Protein AF-A0A6N9EJR5-F1 (afdb_monomer)

Radius of gyration: 18.11 Å; Cα contacts (8 Å, |Δi|>4): 120; chains: 1; bounding box: 40×30×52 Å

Sequence (153 aa):
MELKEYQIRALDAFVRWRHELAAAQERSATAVAALEQAGVPVPADIRNHPKAAWQTLAEAGQVAKPFLPYVERTAAAGFPIPHLCFKVPTGGGKTLLGAAALERLNRSSGLTLWMVPSNAIYQQTREKLWDRQHPYRQMLERGSGGRVKMLEK

Structure (mmCIF, N/CA/C/O backbone):
data_AF-A0A6N9EJR5-F1
#
_entry.id   AF-A0A6N9EJR5-F1
#
loop_
_atom_site.group_PDB
_atom_site.id
_atom_site.type_symbol
_atom_site.label_atom_id
_atom_site.label_alt_id
_atom_site.label_comp_id
_atom_site.label_asym_id
_atom_site.label_entity_id
_atom_site.label_seq_id
_atom_site.pdbx_PDB_ins_code
_atom_site.Cartn_x
_atom_site.Cartn_y
_atom_site.Cartn_z
_atom_site.occupancy
_atom_site.B_iso_or_equiv
_atom_site.auth_seq_id
_atom_site.auth_comp_id
_atom_site.auth_asym_id
_atom_site.auth_atom_id
_atom_site.pdbx_PDB_model_num
ATOM 1 N N . MET A 1 1 ? 6.142 -9.907 -19.805 1.00 76.88 1 MET A N 1
ATOM 2 C CA . MET A 1 1 ? 7.099 -9.237 -18.895 1.00 76.88 1 MET A CA 1
ATOM 3 C C . MET A 1 1 ? 6.963 -9.877 -17.530 1.00 76.88 1 MET A C 1
ATOM 5 O O . MET A 1 1 ? 5.845 -9.961 -17.038 1.00 76.88 1 MET A O 1
ATOM 9 N N . GLU A 1 2 ? 8.068 -10.340 -16.960 1.00 85.38 2 GLU A N 1
ATOM 10 C CA . GLU A 1 2 ? 8.100 -11.055 -15.683 1.00 85.38 2 GLU A CA 1
ATOM 11 C C . GLU A 1 2 ? 8.607 -10.140 -14.558 1.00 85.38 2 GLU A C 1
ATOM 13 O O . GLU A 1 2 ? 9.434 -9.254 -14.792 1.00 85.38 2 GLU A O 1
ATOM 18 N N . LEU A 1 3 ? 8.073 -10.315 -13.346 1.00 92.12 3 LEU A N 1
ATOM 19 C CA . LEU A 1 3 ? 8.512 -9.570 -12.167 1.00 92.12 3 LEU A CA 1
ATOM 20 C C . LEU A 1 3 ? 9.799 -10.180 -11.616 1.00 92.12 3 LEU A C 1
ATOM 22 O O . LEU A 1 3 ? 9.922 -11.393 -11.495 1.00 92.12 3 LEU A O 1
ATOM 26 N N . LYS A 1 4 ? 10.742 -9.329 -11.213 1.00 94.38 4 LYS A N 1
ATOM 27 C CA . LYS A 1 4 ? 11.961 -9.782 -10.534 1.00 94.38 4 LYS A CA 1
ATOM 28 C C . LYS A 1 4 ? 11.631 -10.275 -9.126 1.00 94.38 4 LYS A C 1
ATOM 30 O O . LYS A 1 4 ? 10.717 -9.758 -8.487 1.00 94.38 4 LYS A O 1
ATOM 35 N N . GLU A 1 5 ? 12.447 -11.177 -8.590 1.00 94.25 5 GLU A N 1
ATOM 36 C CA . GLU A 1 5 ? 12.228 -11.782 -7.268 1.00 94.25 5 GLU A CA 1
ATOM 37 C C . GLU A 1 5 ? 12.023 -10.741 -6.149 1.00 94.25 5 GLU A C 1
ATOM 39 O O . GLU A 1 5 ? 11.085 -10.837 -5.361 1.00 94.25 5 GLU A O 1
ATOM 44 N N . TYR A 1 6 ? 12.827 -9.671 -6.107 1.00 92.62 6 TYR A N 1
ATOM 45 C CA . TYR A 1 6 ? 12.644 -8.619 -5.097 1.00 92.62 6 TYR A CA 1
ATOM 46 C C . TYR A 1 6 ? 11.330 -7.836 -5.268 1.00 92.62 6 TYR A C 1
ATOM 48 O O . TYR A 1 6 ? 10.799 -7.327 -4.283 1.00 92.62 6 TYR A O 1
ATOM 56 N N . GLN A 1 7 ? 10.810 -7.720 -6.497 1.00 94.69 7 GLN A N 1
ATOM 57 C CA . GLN A 1 7 ? 9.521 -7.078 -6.768 1.00 94.69 7 GLN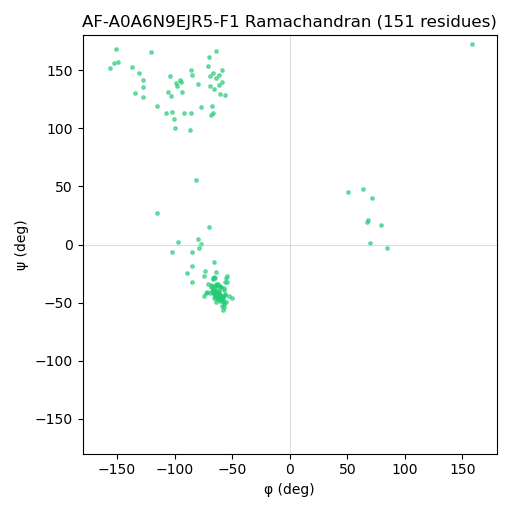 A CA 1
ATOM 58 C C . GLN A 1 7 ? 8.387 -7.974 -6.280 1.00 94.69 7 GLN A C 1
ATOM 60 O O . GLN A 1 7 ? 7.460 -7.474 -5.653 1.00 94.69 7 GLN A O 1
ATOM 65 N N . ILE A 1 8 ? 8.499 -9.289 -6.496 1.00 95.38 8 ILE A N 1
ATOM 66 C CA . ILE A 1 8 ? 7.565 -10.284 -5.956 1.00 95.38 8 ILE A CA 1
ATOM 67 C C . ILE A 1 8 ? 7.547 -10.194 -4.427 1.00 95.38 8 ILE A C 1
ATOM 69 O O . ILE A 1 8 ? 6.498 -9.915 -3.859 1.00 95.38 8 ILE A O 1
ATOM 73 N N . ARG A 1 9 ? 8.711 -10.254 -3.763 1.00 94.19 9 ARG A N 1
ATOM 74 C CA . ARG A 1 9 ? 8.794 -10.128 -2.294 1.00 94.19 9 ARG A CA 1
ATOM 75 C C . ARG A 1 9 ? 8.182 -8.827 -1.762 1.00 94.19 9 ARG A C 1
ATOM 77 O O . ARG A 1 9 ? 7.532 -8.839 -0.716 1.00 94.19 9 ARG A O 1
ATOM 84 N N . ALA A 1 10 ? 8.377 -7.705 -2.463 1.00 94.69 10 ALA A N 1
ATOM 85 C CA . ALA A 1 10 ? 7.772 -6.423 -2.095 1.00 94.69 10 ALA A CA 1
ATOM 86 C C . ALA A 1 10 ? 6.240 -6.439 -2.242 1.00 94.69 10 ALA A C 1
ATOM 88 O O . ALA A 1 10 ? 5.531 -5.921 -1.380 1.00 94.69 10 ALA A O 1
ATOM 89 N N . LEU A 1 11 ? 5.723 -7.059 -3.304 1.00 96.25 11 LEU A N 1
ATOM 90 C CA . LEU A 1 11 ? 4.286 -7.208 -3.532 1.00 96.25 11 LEU A CA 1
ATOM 91 C C . LEU A 1 11 ? 3.646 -8.206 -2.560 1.00 96.25 11 LEU A C 1
ATOM 93 O O . LEU A 1 11 ? 2.522 -7.978 -2.123 1.00 96.25 11 LEU A O 1
ATOM 97 N N . ASP A 1 12 ? 4.357 -9.253 -2.155 1.00 96.12 12 ASP A N 1
ATOM 98 C CA . ASP A 1 12 ? 3.883 -10.182 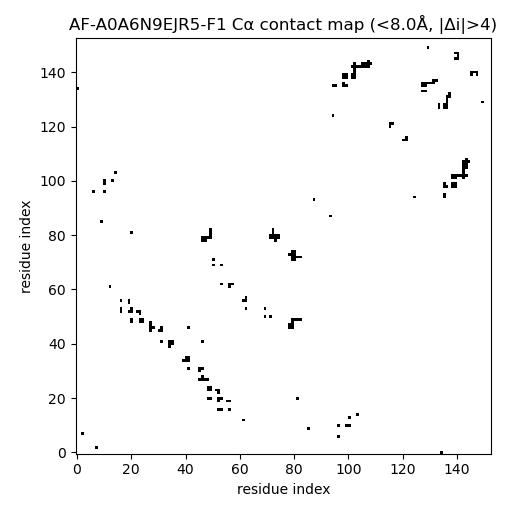-1.129 1.00 96.12 12 ASP A CA 1
ATOM 99 C C . ASP A 1 12 ? 3.802 -9.492 0.234 1.00 96.12 12 ASP A C 1
ATOM 101 O O . ASP A 1 12 ? 2.832 -9.673 0.968 1.00 96.12 12 ASP A O 1
ATOM 105 N N . ALA A 1 13 ? 4.782 -8.641 0.565 1.00 95.25 13 ALA A N 1
ATOM 106 C CA . ALA A 1 13 ? 4.720 -7.798 1.758 1.00 95.25 13 ALA A CA 1
ATOM 107 C C . ALA A 1 13 ? 3.525 -6.835 1.714 1.00 95.25 13 ALA A C 1
ATOM 109 O O . ALA A 1 13 ? 2.850 -6.652 2.723 1.00 95.25 13 ALA A O 1
ATOM 110 N N . PHE A 1 14 ? 3.220 -6.272 0.544 1.00 96.62 14 PHE A N 1
ATOM 111 C CA . PHE A 1 14 ? 2.030 -5.449 0.341 1.00 96.62 14 PHE A CA 1
ATOM 112 C C . PHE A 1 14 ? 0.722 -6.220 0.548 1.00 96.62 14 PHE A C 1
ATOM 114 O O . PHE A 1 14 ? -0.181 -5.722 1.220 1.00 96.62 14 PHE A O 1
ATOM 121 N N . VAL A 1 15 ? 0.617 -7.437 0.009 1.00 97.12 15 VAL A N 1
ATOM 122 C CA . VAL A 1 15 ? -0.569 -8.286 0.193 1.00 97.12 15 VAL A CA 1
ATOM 123 C C . VAL A 1 15 ? -0.739 -8.660 1.664 1.00 97.12 15 VAL A C 1
ATOM 125 O O . VAL A 1 15 ? -1.839 -8.499 2.190 1.00 97.12 15 VAL A O 1
ATOM 128 N N . ARG A 1 16 ? 0.341 -9.063 2.351 1.00 96.75 16 ARG A N 1
ATOM 129 C CA . ARG A 1 16 ? 0.324 -9.317 3.803 1.00 96.75 16 ARG A CA 1
ATOM 130 C C . ARG A 1 16 ? -0.140 -8.092 4.584 1.00 96.75 16 ARG A C 1
ATOM 132 O O . ARG A 1 16 ? -1.062 -8.200 5.383 1.00 96.75 16 ARG A O 1
ATOM 139 N N . TRP A 1 17 ? 0.436 -6.923 4.294 1.00 96.88 17 TRP A N 1
ATOM 140 C CA . TRP A 1 17 ? 0.034 -5.666 4.924 1.00 96.88 17 TRP A CA 1
ATOM 141 C C . TRP A 1 17 ? -1.453 -5.370 4.738 1.00 96.88 17 TRP A C 1
ATOM 143 O O . TRP A 1 17 ? -2.125 -4.999 5.691 1.00 96.88 17 TRP A O 1
ATOM 153 N N . ARG A 1 18 ? -1.992 -5.574 3.533 1.00 96.81 18 ARG A N 1
ATOM 154 C CA . ARG A 1 18 ? -3.413 -5.339 3.261 1.00 96.81 18 ARG A CA 1
ATOM 155 C C . ARG A 1 18 ? -4.318 -6.304 4.028 1.00 96.81 18 ARG A C 1
ATOM 157 O O . ARG A 1 18 ? -5.375 -5.888 4.490 1.00 96.81 18 ARG A O 1
ATOM 164 N N . HIS A 1 19 ? -3.935 -7.576 4.123 1.00 97.19 19 HIS A N 1
ATOM 165 C CA . HIS A 1 19 ? -4.712 -8.572 4.865 1.00 97.19 19 HIS A CA 1
ATOM 166 C C . HIS A 1 19 ? -4.766 -8.201 6.347 1.00 97.19 19 HIS A C 1
ATOM 168 O O . HIS A 1 19 ? -5.847 -8.161 6.928 1.00 97.19 19 HIS A O 1
ATOM 174 N N . GLU A 1 20 ? -3.621 -7.832 6.919 1.00 98.00 20 GLU A N 1
ATOM 175 C CA . GLU A 1 20 ? -3.557 -7.393 8.310 1.00 98.00 20 GLU A CA 1
ATOM 176 C C . GLU A 1 20 ? -4.303 -6.071 8.534 1.00 98.00 20 GLU A C 1
ATOM 178 O O . GLU A 1 20 ? -5.022 -5.925 9.517 1.00 98.00 20 GLU A O 1
ATOM 183 N N . LEU A 1 21 ? -4.220 -5.126 7.592 1.00 97.62 21 LEU A N 1
ATOM 184 C CA . LEU A 1 21 ? -4.973 -3.873 7.649 1.00 97.62 21 LEU A CA 1
ATOM 185 C C . LEU A 1 21 ? -6.487 -4.117 7.683 1.00 97.62 21 LEU A C 1
ATOM 187 O O . LEU A 1 21 ? -7.180 -3.489 8.480 1.00 97.62 21 LEU A O 1
ATOM 191 N N . ALA A 1 22 ? -6.994 -5.021 6.840 1.00 97.31 22 ALA A N 1
ATOM 192 C CA . ALA A 1 22 ? -8.412 -5.372 6.814 1.00 97.31 22 ALA A CA 1
ATOM 193 C C . ALA A 1 22 ? -8.851 -6.032 8.132 1.00 97.31 22 ALA A C 1
ATOM 195 O O . ALA A 1 22 ? -9.863 -5.637 8.707 1.00 97.31 22 ALA A O 1
ATOM 196 N N . ALA A 1 23 ? -8.051 -6.965 8.654 1.00 98.19 23 ALA A N 1
ATOM 197 C CA . ALA A 1 23 ? -8.330 -7.620 9.929 1.00 98.19 23 ALA A CA 1
ATOM 198 C C . ALA A 1 23 ? -8.298 -6.626 11.108 1.00 98.19 23 ALA A C 1
ATOM 200 O O . ALA A 1 23 ? -9.168 -6.651 11.977 1.00 98.19 23 ALA A O 1
ATOM 201 N N . ALA A 1 24 ? -7.335 -5.700 11.130 1.00 97.88 24 ALA A N 1
ATOM 202 C CA . ALA A 1 24 ? -7.269 -4.643 12.135 1.00 97.88 24 ALA A CA 1
ATOM 203 C C . ALA A 1 24 ? -8.456 -3.677 12.039 1.00 97.88 24 ALA A C 1
ATOM 205 O O . ALA A 1 24 ? -8.970 -3.236 13.067 1.00 97.88 24 ALA A O 1
ATOM 206 N N . GLN A 1 25 ? -8.909 -3.361 10.822 1.00 97.31 25 GLN A N 1
ATOM 207 C CA . GLN A 1 25 ? -10.091 -2.532 10.599 1.00 97.31 25 GLN A CA 1
ATOM 208 C C . GLN A 1 25 ? -11.357 -3.204 11.147 1.00 97.31 25 GLN A C 1
ATOM 210 O O . GLN A 1 25 ? -12.153 -2.541 11.806 1.00 97.31 25 GLN A O 1
ATOM 215 N N . GLU A 1 26 ? -11.527 -4.509 10.933 1.00 97.94 26 GLU A N 1
ATOM 216 C CA . GLU A 1 26 ? -12.663 -5.278 11.456 1.00 97.94 26 GLU A CA 1
ATOM 217 C C . GLU A 1 26 ? -12.656 -5.356 12.991 1.00 97.94 26 GLU A C 1
ATOM 219 O O . GLU A 1 26 ? -13.679 -5.098 13.635 1.00 97.94 26 GLU A O 1
ATOM 224 N N . ARG A 1 27 ? -11.488 -5.618 13.595 1.00 97.44 27 ARG A N 1
ATOM 225 C CA . ARG A 1 27 ? -11.318 -5.599 15.058 1.00 97.44 27 ARG A CA 1
ATOM 226 C C . ARG A 1 27 ? -11.628 -4.223 15.644 1.00 97.44 27 ARG A C 1
ATOM 228 O O . ARG A 1 27 ? -12.340 -4.129 16.641 1.00 97.44 27 ARG A O 1
ATOM 235 N N . SER A 1 28 ? -11.135 -3.160 15.006 1.00 97.06 28 SER A N 1
ATOM 236 C CA . SER A 1 28 ? -11.422 -1.773 15.384 1.00 97.06 28 SER A CA 1
ATOM 237 C C . SER A 1 28 ? -12.918 -1.470 15.302 1.00 97.06 28 SER A C 1
ATOM 239 O O . SER A 1 28 ? -13.486 -0.989 16.277 1.00 97.06 28 SER A O 1
ATOM 241 N N . ALA A 1 29 ? -13.582 -1.816 14.195 1.00 96.62 29 ALA A N 1
ATOM 242 C CA . ALA A 1 29 ? -15.015 -1.589 14.014 1.00 96.62 29 ALA A CA 1
ATOM 243 C C . ALA A 1 29 ? -15.858 -2.325 15.066 1.00 96.62 29 ALA A C 1
ATOM 245 O O . ALA A 1 29 ? -16.762 -1.732 15.653 1.00 96.62 29 ALA A O 1
ATOM 246 N N . THR A 1 30 ? -15.520 -3.584 15.353 1.00 97.75 30 THR A N 1
ATOM 247 C CA . THR A 1 30 ? -16.186 -4.382 16.392 1.00 97.75 30 THR A CA 1
ATOM 248 C C . THR A 1 30 ? -16.026 -3.747 17.775 1.00 97.75 30 THR A C 1
ATOM 250 O O . TH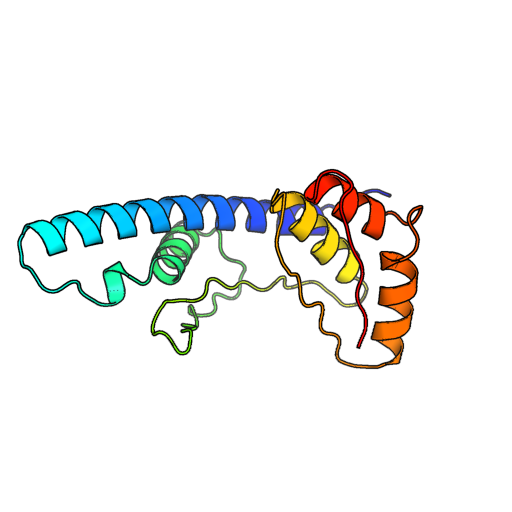R A 1 30 ? -17.004 -3.593 18.505 1.00 97.75 30 THR A O 1
ATOM 253 N N . ALA A 1 31 ? -14.807 -3.327 18.129 1.00 96.81 31 ALA A N 1
ATOM 254 C CA . ALA A 1 31 ? -14.528 -2.696 19.416 1.00 96.81 31 ALA A CA 1
ATOM 255 C C . ALA A 1 31 ? -15.212 -1.327 19.562 1.00 96.81 31 ALA A C 1
ATOM 257 O O . ALA A 1 31 ? -15.775 -1.030 20.613 1.00 96.81 31 ALA A O 1
ATOM 258 N N . VAL A 1 32 ? -15.200 -0.510 18.503 1.00 95.81 32 VAL A N 1
ATOM 259 C CA . VAL A 1 32 ? -15.909 0.778 18.445 1.00 95.81 32 VAL A CA 1
ATOM 260 C C . VAL A 1 32 ? -17.400 0.565 18.702 1.00 95.81 32 VAL A C 1
ATOM 262 O O . VAL A 1 32 ? -17.950 1.204 19.593 1.00 95.81 32 VAL A O 1
ATOM 265 N N . ALA A 1 33 ? -18.030 -0.373 17.987 1.00 97.06 33 ALA A N 1
ATOM 266 C CA . ALA A 1 33 ? -19.454 -0.657 18.133 1.00 97.06 33 ALA A CA 1
ATOM 267 C C . ALA A 1 33 ? -19.812 -1.138 19.550 1.00 97.06 33 ALA A C 1
ATOM 269 O O . ALA A 1 33 ? -20.802 -0.682 20.118 1.00 97.06 33 ALA A O 1
ATOM 270 N N . ALA A 1 34 ? -18.996 -2.014 20.146 1.00 97.19 34 ALA A N 1
ATOM 271 C CA . ALA A 1 34 ? -19.219 -2.507 21.505 1.00 97.19 34 ALA A CA 1
ATOM 272 C C . ALA A 1 34 ? -19.124 -1.390 22.562 1.00 97.19 34 ALA A C 1
ATOM 274 O O . ALA A 1 34 ? -19.946 -1.324 23.474 1.00 97.19 34 ALA A O 1
ATOM 275 N N . LEU A 1 35 ? -18.145 -0.490 22.433 1.00 96.88 35 LEU A N 1
ATOM 276 C CA . 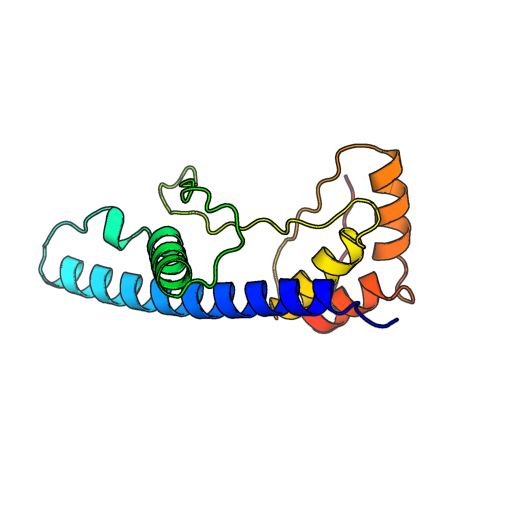LEU A 1 35 ? -17.972 0.640 23.353 1.00 96.88 35 LEU A CA 1
ATOM 277 C C . LEU A 1 35 ? -19.092 1.673 23.213 1.00 96.88 35 LEU A C 1
ATOM 279 O O . LEU A 1 35 ? -19.616 2.145 24.219 1.00 96.88 35 LEU A O 1
ATOM 283 N N . GLU A 1 36 ? -19.498 1.974 21.979 1.00 96.00 36 GLU A N 1
ATOM 284 C CA . GLU A 1 36 ? -20.622 2.872 21.702 1.00 96.00 36 GLU A CA 1
ATOM 285 C C . GLU A 1 36 ? -21.936 2.308 22.270 1.00 96.00 36 GLU A C 1
ATOM 287 O O . GLU A 1 36 ? -22.684 3.044 22.911 1.00 96.00 36 GLU A O 1
ATOM 292 N N . GLN A 1 37 ? -22.182 0.997 22.144 1.00 96.81 37 GLN A N 1
ATOM 293 C CA . GLN A 1 37 ? -23.330 0.322 22.771 1.00 96.81 37 GLN A CA 1
ATOM 294 C C . GLN A 1 37 ? -23.294 0.374 24.303 1.00 96.81 37 GLN A C 1
ATOM 296 O O . GLN A 1 37 ? -24.338 0.497 24.940 1.00 96.81 37 GLN A O 1
ATOM 301 N N . ALA A 1 38 ? -22.104 0.307 24.898 1.00 97.06 38 ALA A N 1
ATOM 302 C CA . ALA A 1 38 ? -21.918 0.418 26.341 1.00 97.06 38 ALA A CA 1
ATOM 303 C C . ALA A 1 38 ? -21.967 1.870 26.861 1.00 97.06 38 ALA A C 1
ATOM 305 O O . ALA A 1 38 ? -21.841 2.085 28.066 1.00 97.06 38 ALA A O 1
ATOM 306 N N . GLY A 1 39 ? -22.111 2.872 25.983 1.00 96.12 39 GLY A N 1
ATOM 307 C CA . GLY A 1 39 ? -22.052 4.289 26.357 1.00 96.12 39 GLY A CA 1
ATOM 308 C C . GLY A 1 39 ? -20.665 4.744 26.827 1.00 96.12 39 GLY A C 1
ATOM 309 O O . GLY A 1 39 ? -20.545 5.763 27.506 1.00 96.12 39 GLY A O 1
ATOM 310 N N . VAL A 1 40 ? -19.613 3.992 26.492 1.00 95.75 40 VAL A N 1
ATOM 311 C CA . VAL A 1 40 ? -18.233 4.287 26.883 1.00 95.75 40 VAL A CA 1
ATOM 312 C C . VAL A 1 40 ? -17.554 5.091 25.768 1.00 95.75 40 VAL A C 1
ATOM 314 O O . VAL A 1 40 ? -17.604 4.684 24.604 1.00 95.75 40 VAL A O 1
ATOM 317 N N . PRO A 1 41 ? -16.880 6.215 26.080 1.00 94.44 41 PRO A N 1
ATOM 318 C CA . PRO A 1 41 ? -16.116 6.960 25.087 1.00 94.44 41 PRO A CA 1
ATOM 319 C C . PRO A 1 41 ? -15.069 6.077 24.403 1.00 94.44 41 PRO A C 1
ATOM 321 O O . PRO A 1 41 ? -14.264 5.429 25.068 1.00 94.44 41 PRO A O 1
ATOM 324 N N . VAL A 1 42 ? -15.056 6.077 23.070 1.00 92.62 42 VAL A N 1
ATOM 325 C CA . VAL A 1 42 ? -14.120 5.266 22.282 1.00 92.62 42 VAL A CA 1
ATOM 326 C C . VAL A 1 42 ? -12.728 5.911 22.274 1.00 92.62 42 VAL A C 1
ATOM 328 O O . VAL A 1 42 ? -12.584 7.004 21.715 1.00 92.62 42 VAL A O 1
ATOM 331 N N . PRO A 1 43 ? -11.685 5.247 22.807 1.00 91.25 43 PRO A N 1
ATOM 332 C CA . PRO A 1 43 ? -10.315 5.749 22.749 1.00 91.25 43 PRO A CA 1
ATOM 333 C C . PRO A 1 43 ? -9.799 5.910 21.312 1.00 91.25 43 PRO A C 1
ATOM 335 O O . PRO A 1 43 ? -10.093 5.096 20.431 1.00 91.25 43 PRO A O 1
ATOM 338 N N . ALA A 1 44 ? -8.966 6.929 21.081 1.00 86.81 44 ALA A N 1
ATOM 339 C CA . ALA A 1 44 ? -8.396 7.221 19.763 1.00 86.81 44 ALA A CA 1
ATOM 340 C C . ALA A 1 44 ? -7.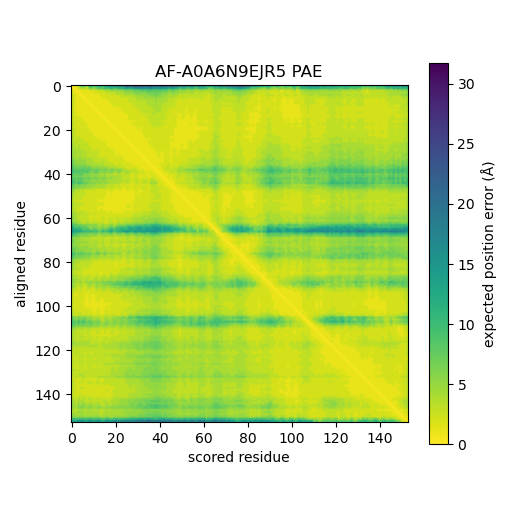555 6.058 19.200 1.00 86.81 44 ALA A C 1
ATOM 342 O O . ALA A 1 44 ? -7.625 5.771 18.004 1.00 86.81 44 ALA A O 1
ATOM 343 N N . ASP A 1 45 ? -6.824 5.342 20.059 1.00 87.88 45 ASP A N 1
ATOM 344 C CA . ASP A 1 45 ? -5.982 4.214 19.647 1.00 87.88 45 ASP A CA 1
ATOM 345 C C . ASP A 1 45 ? -6.792 3.049 19.069 1.00 87.88 45 ASP A C 1
ATOM 347 O O . ASP A 1 45 ? -6.354 2.420 18.107 1.00 87.88 45 ASP A O 1
ATOM 351 N N . ILE A 1 46 ? -8.012 2.810 19.568 1.00 91.50 46 ILE A N 1
ATOM 352 C CA . ILE A 1 46 ? -8.899 1.776 19.014 1.00 91.50 46 ILE A CA 1
ATOM 353 C C . ILE A 1 46 ? -9.295 2.128 17.582 1.00 91.50 46 ILE A C 1
ATOM 355 O O . ILE A 1 46 ? -9.405 1.242 16.736 1.00 91.50 46 ILE A O 1
ATOM 359 N N . ARG A 1 47 ? -9.474 3.418 17.279 1.00 91.06 47 ARG A N 1
ATOM 360 C CA . ARG A 1 47 ? -9.809 3.887 15.927 1.00 91.06 47 ARG A CA 1
ATOM 361 C C . ARG A 1 47 ? -8.604 3.812 14.979 1.00 91.06 47 ARG A C 1
ATOM 363 O O . ARG A 1 47 ? -8.802 3.697 13.767 1.00 91.06 47 ARG A O 1
ATOM 370 N N . ASN A 1 48 ? -7.370 3.814 15.497 1.00 95.56 48 ASN A N 1
ATOM 371 C CA . ASN A 1 48 ? -6.125 3.786 14.721 1.00 95.56 48 ASN A CA 1
ATOM 372 C C . ASN A 1 48 ? -5.728 2.374 14.240 1.00 95.56 48 ASN A C 1
ATOM 374 O O . ASN A 1 48 ? -4.614 1.892 14.461 1.00 95.56 48 ASN A O 1
ATOM 378 N N . HIS A 1 49 ? -6.637 1.714 13.519 1.00 96.31 49 HIS A N 1
ATOM 379 C CA . HIS A 1 49 ? -6.406 0.390 12.938 1.00 96.31 49 HIS A CA 1
ATOM 380 C C . HIS A 1 49 ? -5.158 0.279 12.034 1.00 96.31 49 HIS A C 1
ATOM 382 O O . HIS A 1 49 ? -4.536 -0.784 12.052 1.00 96.31 49 HIS A O 1
ATOM 388 N N . PRO A 1 50 ? -4.707 1.314 11.285 1.00 97.38 50 PRO A N 1
ATOM 389 C CA . PRO A 1 50 ? -3.485 1.192 10.493 1.00 97.38 50 PRO A CA 1
ATOM 390 C C . PRO A 1 50 ? -2.220 1.078 11.351 1.00 97.38 50 PRO A C 1
ATOM 392 O O . PRO A 1 50 ? -1.313 0.325 10.995 1.00 97.38 50 PRO A O 1
ATOM 395 N N . LYS A 1 51 ? -2.166 1.783 12.491 1.00 96.12 51 LYS A N 1
ATOM 396 C CA . LYS A 1 51 ? -1.072 1.657 13.464 1.00 96.12 51 LYS A CA 1
ATOM 397 C C . LYS A 1 51 ? -1.062 0.266 14.088 1.00 96.12 51 LYS A C 1
ATOM 399 O O . LYS A 1 51 ? -0.009 -0.363 14.109 1.00 96.12 51 LYS A O 1
ATOM 404 N N . ALA A 1 52 ? -2.228 -0.232 14.504 1.00 96.38 52 ALA A N 1
ATOM 405 C CA . ALA A 1 52 ? -2.367 -1.579 15.057 1.00 96.38 52 ALA A CA 1
ATOM 406 C C . ALA A 1 52 ? -1.899 -2.656 14.061 1.00 96.38 52 ALA A C 1
ATOM 408 O O . ALA A 1 52 ? -1.083 -3.504 14.410 1.00 96.38 52 ALA A O 1
ATOM 409 N N . ALA A 1 53 ? -2.328 -2.570 12.796 1.00 97.12 53 ALA A N 1
ATOM 410 C CA . ALA A 1 53 ? -1.886 -3.487 11.744 1.00 97.12 53 ALA A CA 1
ATOM 411 C C . ALA A 1 53 ? -0.362 -3.464 11.559 1.00 97.12 53 ALA A C 1
ATOM 413 O O . ALA A 1 53 ? 0.286 -4.503 11.440 1.00 97.12 53 ALA A O 1
ATOM 414 N N . TRP A 1 54 ? 0.234 -2.269 11.550 1.00 96.06 54 TRP A N 1
ATOM 415 C CA . TRP A 1 54 ? 1.681 -2.137 11.448 1.00 96.06 54 TRP A CA 1
ATOM 416 C C . TRP A 1 54 ? 2.409 -2.734 12.661 1.00 96.06 54 TRP A C 1
ATOM 418 O O . TRP A 1 54 ? 3.417 -3.408 12.466 1.00 96.06 54 TRP A O 1
ATOM 428 N N . GLN A 1 55 ? 1.901 -2.533 13.883 1.00 95.56 55 GLN A N 1
ATOM 429 C CA . GLN A 1 55 ? 2.482 -3.091 15.113 1.00 95.56 55 GLN A CA 1
ATOM 430 C C . GLN A 1 55 ? 2.473 -4.621 15.089 1.00 95.56 55 GLN A C 1
ATOM 432 O O . GLN A 1 55 ? 3.512 -5.236 15.316 1.00 95.56 55 GLN A O 1
ATOM 437 N N . THR A 1 56 ? 1.358 -5.236 14.691 1.00 96.62 56 THR A N 1
ATOM 438 C CA . THR A 1 56 ? 1.269 -6.694 14.534 1.00 96.62 56 THR A CA 1
ATOM 439 C C . THR A 1 56 ? 2.302 -7.226 13.533 1.00 96.62 56 THR A C 1
ATOM 441 O O . THR A 1 56 ? 3.011 -8.193 13.811 1.00 96.62 56 THR A O 1
ATOM 444 N N . LEU A 1 57 ? 2.460 -6.570 12.377 1.00 95.81 57 LEU A N 1
ATOM 445 C CA . LEU A 1 57 ? 3.470 -6.967 11.385 1.00 95.81 57 LEU A CA 1
ATOM 446 C C . LEU A 1 57 ? 4.901 -6.733 11.883 1.00 95.81 57 LEU A C 1
ATOM 448 O O . LEU A 1 57 ? 5.807 -7.496 11.544 1.00 95.81 57 LEU A O 1
ATOM 452 N N . ALA A 1 58 ? 5.121 -5.665 12.646 1.00 94.06 58 ALA A N 1
ATOM 453 C CA . ALA A 1 58 ? 6.407 -5.325 13.236 1.00 94.06 58 ALA A CA 1
ATOM 454 C C . ALA A 1 58 ? 6.860 -6.383 14.246 1.00 94.06 58 ALA A C 1
ATOM 456 O O . ALA A 1 58 ? 7.980 -6.883 14.140 1.00 94.06 58 ALA A O 1
ATOM 457 N N . GLU A 1 59 ? 5.975 -6.756 15.171 1.00 94.69 59 GLU A N 1
ATOM 458 C CA . GLU A 1 59 ? 6.196 -7.795 16.183 1.00 94.69 59 GLU A CA 1
ATOM 459 C C . GLU A 1 59 ? 6.463 -9.161 15.538 1.00 94.69 59 GLU A C 1
ATOM 461 O O . GLU A 1 59 ? 7.333 -9.903 15.988 1.00 94.69 59 GLU A O 1
ATOM 466 N N . ALA A 1 60 ? 5.803 -9.453 14.414 1.00 94.94 60 ALA A N 1
ATOM 467 C CA . ALA A 1 60 ? 6.043 -10.656 13.620 1.00 94.94 60 ALA A CA 1
ATOM 468 C C . ALA A 1 60 ? 7.323 -10.604 12.753 1.00 94.94 60 ALA A C 1
ATOM 470 O O . ALA A 1 60 ? 7.593 -11.538 11.994 1.00 94.94 60 ALA A O 1
ATOM 471 N N . GLY A 1 61 ? 8.104 -9.516 12.793 1.00 92.75 61 GLY A N 1
ATOM 472 C CA . GLY A 1 61 ? 9.315 -9.353 11.979 1.00 92.75 61 GLY A CA 1
ATOM 473 C C . GLY A 1 61 ? 9.053 -9.205 10.474 1.00 92.75 61 GLY A C 1
ATOM 474 O O . GLY A 1 61 ? 9.944 -9.449 9.661 1.00 92.75 61 GLY A O 1
ATOM 475 N N . GLN A 1 62 ? 7.838 -8.809 10.085 1.00 91.75 62 GLN A N 1
ATOM 476 C CA . GLN A 1 62 ? 7.383 -8.724 8.692 1.00 91.75 62 GLN A CA 1
ATOM 477 C C . GLN A 1 62 ? 7.494 -7.314 8.087 1.00 91.75 62 GLN A C 1
ATOM 479 O O . GLN A 1 62 ? 7.134 -7.107 6.925 1.00 91.75 62 GLN A O 1
ATOM 484 N N . VAL A 1 63 ? 8.023 -6.350 8.845 1.00 89.50 63 VAL A N 1
ATOM 485 C CA . VAL A 1 63 ? 8.349 -4.995 8.375 1.00 89.50 63 VAL A CA 1
ATOM 486 C C . VAL A 1 63 ? 9.822 -4.924 7.955 1.00 89.50 63 VAL A C 1
ATOM 488 O O . VAL A 1 63 ? 10.704 -5.503 8.588 1.00 89.50 63 VAL A O 1
ATOM 491 N N . ALA A 1 64 ? 10.102 -4.214 6.859 1.00 83.56 64 ALA A N 1
ATOM 492 C CA . ALA A 1 64 ? 11.450 -4.098 6.308 1.00 83.56 64 ALA A CA 1
ATOM 493 C C . ALA A 1 64 ? 12.424 -3.386 7.267 1.00 83.56 64 ALA A C 1
ATOM 495 O O . ALA A 1 64 ? 12.066 -2.414 7.928 1.00 83.56 64 ALA A O 1
ATOM 496 N N . LYS A 1 65 ? 13.686 -3.838 7.283 1.00 81.81 65 LYS A N 1
ATOM 497 C CA . LYS A 1 65 ? 14.780 -3.215 8.046 1.00 81.81 65 LYS A CA 1
ATOM 498 C C . LYS A 1 65 ? 15.453 -2.072 7.249 1.00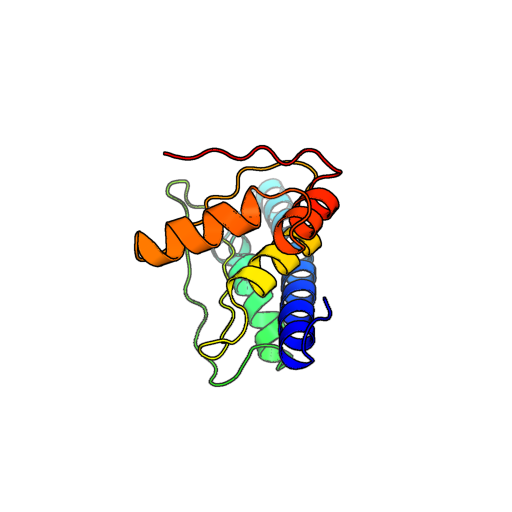 81.81 65 LYS A C 1
ATOM 500 O O . LYS A 1 65 ? 15.534 -2.159 6.018 1.00 81.81 65 LYS A O 1
ATOM 505 N N . PRO A 1 66 ? 16.002 -1.028 7.906 1.00 81.88 66 PRO A N 1
ATOM 506 C CA . PRO A 1 66 ? 15.936 -0.759 9.345 1.00 81.88 66 PRO A CA 1
ATOM 507 C C . PRO A 1 66 ? 14.510 -0.425 9.788 1.00 81.88 66 PRO A C 1
ATOM 509 O O . PRO A 1 66 ? 13.737 0.141 9.019 1.00 81.88 66 PRO A O 1
ATOM 512 N N . PHE A 1 67 ? 14.182 -0.801 11.024 1.00 75.19 67 PHE A N 1
ATOM 513 C CA . PHE A 1 67 ? 12.874 -0.546 11.609 1.00 75.19 67 PHE A CA 1
ATOM 514 C C . PHE A 1 67 ? 12.702 0.956 11.832 1.00 75.19 67 PHE A C 1
ATOM 516 O O . PHE A 1 67 ? 13.405 1.550 12.647 1.00 75.19 67 PHE A O 1
ATOM 523 N N . LEU A 1 68 ? 11.803 1.573 11.072 1.00 83.12 68 LEU A N 1
ATOM 524 C CA . LEU A 1 68 ? 11.382 2.949 11.305 1.00 83.12 68 LEU A CA 1
ATOM 525 C C . LEU A 1 68 ? 10.065 2.920 12.074 1.00 83.12 68 LEU A C 1
ATOM 527 O O . LEU A 1 68 ? 9.222 2.096 11.729 1.00 83.12 68 LEU A O 1
ATOM 531 N N . PRO A 1 69 ? 9.863 3.793 13.073 1.00 88.25 69 PRO A N 1
ATOM 532 C CA . PRO A 1 69 ? 8.594 3.858 13.783 1.00 88.25 69 PRO A CA 1
ATOM 533 C C . PRO A 1 69 ? 7.445 4.172 12.817 1.00 88.25 69 PRO A C 1
ATOM 535 O O . PRO A 1 69 ? 7.632 4.859 11.808 1.00 88.25 69 PRO A O 1
ATOM 538 N N . TYR A 1 70 ? 6.246 3.687 13.142 1.00 91.94 70 TYR A N 1
ATOM 539 C CA . TYR A 1 70 ? 5.041 4.057 12.409 1.00 91.94 70 TYR A CA 1
ATOM 540 C C . TYR A 1 70 ? 4.808 5.566 12.501 1.00 91.94 70 TYR A C 1
ATOM 542 O O . TYR A 1 70 ? 4.815 6.137 13.591 1.00 91.94 70 TYR A O 1
ATOM 550 N N . VAL A 1 71 ? 4.586 6.210 11.356 1.00 93.00 71 VAL A N 1
ATOM 551 C CA . VAL A 1 71 ? 4.299 7.644 11.287 1.00 93.00 71 VAL A CA 1
ATOM 552 C C . VAL A 1 71 ? 2.804 7.816 11.116 1.00 93.00 71 VAL A C 1
ATOM 554 O O . VAL A 1 71 ? 2.275 7.543 10.048 1.00 93.00 71 VAL A O 1
ATOM 557 N N . GLU A 1 72 ? 2.105 8.280 12.142 1.00 93.75 72 GLU A N 1
ATOM 558 C CA . GLU A 1 72 ? 0.660 8.469 12.042 1.00 93.75 72 GLU A CA 1
ATOM 559 C C . GLU A 1 72 ? 0.294 9.493 10.953 1.00 93.75 72 GLU A C 1
ATOM 561 O O . GLU A 1 72 ? 0.933 10.533 10.778 1.00 93.75 72 GLU A O 1
ATOM 566 N N . ARG A 1 73 ? -0.744 9.166 10.180 1.00 94.31 73 ARG A N 1
ATOM 567 C CA . ARG A 1 73 ? -1.322 10.028 9.148 1.00 94.31 73 ARG A CA 1
ATOM 568 C C . ARG A 1 73 ? -2.809 10.116 9.427 1.00 94.31 73 ARG A C 1
ATOM 570 O O . ARG A 1 73 ? -3.461 9.079 9.508 1.00 94.31 73 ARG A O 1
ATOM 577 N N . THR A 1 74 ? -3.337 11.327 9.515 1.00 93.94 74 THR A N 1
ATOM 578 C CA . THR A 1 74 ? -4.746 11.563 9.841 1.00 93.94 74 THR A CA 1
ATOM 579 C C . THR A 1 74 ? -5.356 12.464 8.781 1.00 93.94 74 THR A C 1
ATOM 581 O O . THR A 1 74 ? -4.739 13.439 8.349 1.00 93.94 74 THR A O 1
ATOM 584 N N . ALA A 1 75 ? -6.553 12.114 8.320 1.00 92.69 75 ALA A N 1
ATOM 585 C CA . ALA A 1 75 ? -7.330 12.955 7.423 1.00 92.69 75 ALA A CA 1
ATOM 586 C C . ALA A 1 75 ? -7.846 14.194 8.165 1.00 92.69 75 ALA A C 1
ATOM 588 O O . ALA A 1 75 ? -7.984 14.180 9.385 1.00 92.69 75 ALA A O 1
ATOM 589 N N . ALA A 1 76 ? -8.233 15.239 7.428 1.00 91.94 76 ALA A N 1
ATOM 590 C CA . ALA A 1 76 ? -8.863 16.424 8.022 1.00 91.94 76 ALA A CA 1
ATOM 591 C C . ALA A 1 76 ? -10.119 16.081 8.853 1.00 91.94 76 ALA A C 1
ATOM 593 O O . ALA A 1 76 ? -10.419 16.755 9.828 1.00 91.94 76 ALA A O 1
ATOM 594 N N . ALA A 1 77 ? -10.814 14.993 8.499 1.00 90.81 77 ALA A N 1
ATOM 595 C CA . ALA A 1 77 ? -11.971 14.471 9.225 1.00 90.81 77 ALA A CA 1
ATOM 596 C C . ALA A 1 77 ? -11.619 13.640 10.483 1.00 90.81 77 ALA A C 1
ATOM 598 O O . ALA A 1 77 ? -12.506 13.045 11.082 1.00 90.81 77 ALA A O 1
ATOM 599 N N . GLY A 1 78 ? -10.342 13.544 10.872 1.00 88.12 78 GLY A N 1
ATOM 600 C CA . GLY A 1 78 ? -9.908 12.869 12.104 1.00 88.12 78 GLY A CA 1
ATOM 601 C C . GLY A 1 78 ? -9.709 11.352 12.002 1.00 88.12 78 GLY A C 1
ATOM 602 O O . GLY A 1 78 ? -9.262 10.733 12.963 1.00 88.12 78 GLY A O 1
ATOM 603 N N . PHE A 1 79 ? -9.987 10.734 10.851 1.00 89.00 79 PHE A N 1
ATOM 604 C CA . PHE A 1 79 ? -9.766 9.298 10.645 1.00 89.00 79 PHE A CA 1
ATOM 605 C C . PHE A 1 79 ? -8.322 8.992 10.214 1.00 89.00 79 PHE A C 1
ATOM 607 O O . PHE A 1 79 ? -7.728 9.777 9.464 1.00 89.00 79 PHE A O 1
ATOM 614 N N . PRO A 1 80 ? -7.748 7.852 10.637 1.00 94.62 80 PRO A N 1
ATOM 615 C CA . PRO A 1 80 ? -6.395 7.465 10.255 1.00 94.62 80 PRO A CA 1
ATOM 616 C C . PRO A 1 80 ? -6.316 7.093 8.767 1.00 94.62 80 PRO A C 1
ATOM 618 O O . PRO A 1 80 ? -7.234 6.498 8.203 1.00 94.62 80 PRO A O 1
ATOM 621 N N . ILE A 1 81 ? -5.187 7.410 8.135 1.00 95.31 81 ILE A N 1
ATOM 622 C CA . ILE A 1 81 ? -4.902 7.107 6.732 1.00 95.31 81 ILE A CA 1
ATOM 623 C C . ILE A 1 81 ? -3.865 5.975 6.667 1.00 95.31 81 ILE A C 1
ATOM 625 O O . ILE A 1 81 ? -2.699 6.184 7.034 1.00 95.31 81 ILE A O 1
ATOM 629 N N . PRO A 1 82 ? -4.239 4.782 6.168 1.00 95.19 82 PRO A N 1
ATOM 630 C CA . PRO A 1 82 ? -3.277 3.720 5.930 1.00 95.19 82 PRO A CA 1
ATOM 631 C C . PRO A 1 82 ? -2.298 4.135 4.834 1.00 95.19 82 PRO A C 1
ATOM 633 O O . PRO A 1 82 ? -2.682 4.650 3.784 1.00 95.19 82 PRO A O 1
ATOM 636 N N . HIS A 1 83 ? -1.014 3.902 5.076 1.00 94.62 83 HIS A N 1
ATOM 637 C CA . HIS A 1 83 ? 0.046 4.226 4.134 1.00 94.62 83 HIS A CA 1
ATOM 638 C C . HIS A 1 83 ? 1.204 3.237 4.280 1.00 94.62 83 HIS A C 1
ATOM 640 O O . HIS A 1 83 ? 1.382 2.598 5.315 1.00 94.6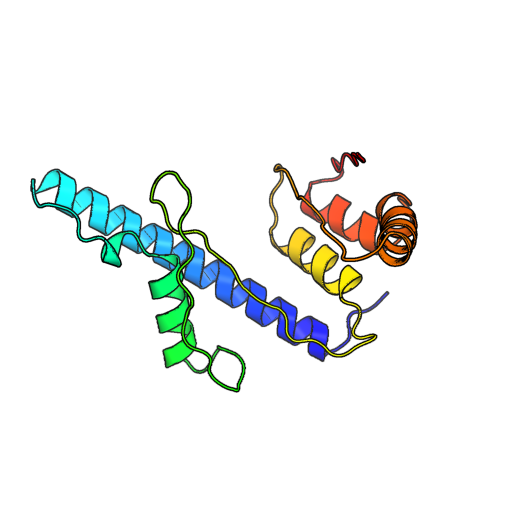2 83 HIS A O 1
ATOM 646 N N . LEU A 1 84 ? 1.993 3.117 3.217 1.00 92.62 84 LEU A N 1
ATOM 647 C CA . LEU A 1 84 ? 3.176 2.267 3.151 1.00 92.62 84 LEU A CA 1
ATOM 648 C C . LEU A 1 84 ? 4.195 2.864 2.187 1.00 92.62 84 LEU A C 1
ATOM 650 O O . LEU A 1 84 ? 3.880 3.761 1.403 1.00 92.62 84 LEU A O 1
ATOM 654 N N . CYS A 1 85 ? 5.410 2.326 2.209 1.00 92.06 85 CYS A N 1
ATOM 655 C CA . CYS A 1 85 ? 6.467 2.707 1.284 1.00 92.06 85 CYS A CA 1
ATOM 656 C C . CYS A 1 85 ? 7.169 1.466 0.731 1.00 92.06 85 CYS A C 1
ATOM 658 O O . CYS A 1 85 ? 7.618 0.604 1.488 1.00 92.06 85 CYS A O 1
ATOM 660 N N . PHE A 1 86 ? 7.318 1.401 -0.592 1.00 91.88 86 PHE A N 1
ATOM 661 C CA . PHE A 1 86 ? 8.218 0.443 -1.223 1.00 91.88 86 PHE A CA 1
ATOM 662 C C . PHE A 1 86 ? 9.631 1.012 -1.294 1.00 91.88 86 PHE A C 1
ATOM 664 O O . PHE A 1 86 ? 9.913 1.935 -2.061 1.00 91.88 86 PHE A O 1
ATOM 671 N N . LYS A 1 87 ? 10.554 0.410 -0.542 1.00 88.69 87 LYS A N 1
ATOM 672 C CA . LYS A 1 87 ? 11.982 0.717 -0.639 1.00 88.69 87 LYS A CA 1
ATOM 673 C C . LYS A 1 87 ? 12.623 -0.134 -1.734 1.00 88.69 87 LYS A C 1
ATOM 675 O O . LYS A 1 87 ? 12.953 -1.294 -1.513 1.00 88.69 87 LYS A O 1
ATOM 680 N N . VAL A 1 88 ? 12.798 0.449 -2.919 1.00 87.62 88 VAL A N 1
ATOM 681 C CA . VAL A 1 88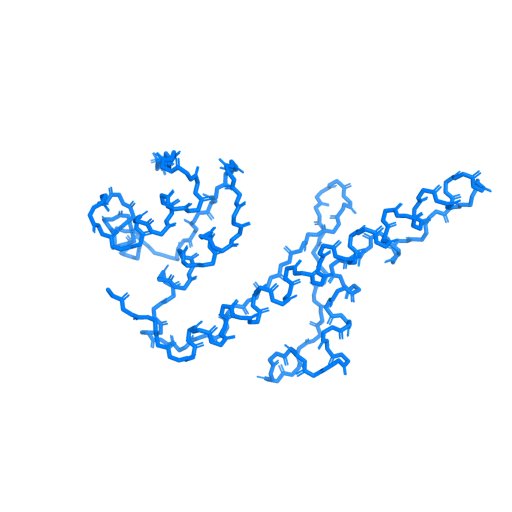 ? 13.395 -0.220 -4.090 1.00 87.62 88 VAL A CA 1
ATOM 682 C C . VAL A 1 88 ? 14.492 0.630 -4.742 1.00 87.62 88 VAL A C 1
ATOM 684 O O . VAL A 1 88 ? 14.376 1.863 -4.759 1.00 87.62 88 VAL A O 1
ATOM 687 N N . PRO A 1 89 ? 15.540 0.009 -5.320 1.00 86.75 89 PRO A N 1
ATOM 688 C CA . PRO A 1 89 ? 16.670 0.730 -5.907 1.00 86.75 89 PRO A CA 1
ATOM 689 C C . PRO A 1 89 ? 16.268 1.590 -7.115 1.00 86.75 89 PRO A C 1
ATOM 691 O O . PRO A 1 89 ? 15.169 1.480 -7.682 1.00 86.75 89 PRO A O 1
ATOM 694 N N . THR A 1 90 ? 17.161 2.487 -7.528 1.00 85.75 90 THR A N 1
ATOM 695 C CA . THR A 1 90 ? 17.060 3.174 -8.826 1.00 85.75 90 THR A CA 1
ATOM 696 C C . THR A 1 90 ? 17.064 2.139 -9.952 1.00 85.75 90 THR A C 1
ATOM 698 O O . THR A 1 90 ? 17.711 1.103 -9.844 1.00 85.75 90 THR A O 1
ATOM 701 N N . GLY A 1 91 ? 16.241 2.343 -10.985 1.00 86.50 91 GLY A N 1
ATOM 702 C CA . GLY A 1 91 ? 16.011 1.319 -12.015 1.00 86.50 91 GLY A CA 1
ATOM 703 C C . GLY A 1 91 ? 15.216 0.092 -11.538 1.00 86.50 91 GLY A C 1
ATOM 704 O O . GLY A 1 91 ? 14.931 -0.798 -12.334 1.00 86.50 91 GLY A O 1
ATOM 705 N N . GLY A 1 92 ? 14.776 0.049 -10.273 1.00 89.06 92 GLY A N 1
ATOM 706 C CA . GLY A 1 92 ? 14.036 -1.072 -9.680 1.00 89.06 92 GLY A CA 1
ATOM 707 C C . GLY A 1 92 ? 12.595 -1.269 -10.182 1.00 89.06 92 GLY A C 1
ATOM 708 O O . GLY A 1 92 ? 11.791 -1.934 -9.531 1.00 89.06 92 GLY A O 1
ATOM 709 N N . GLY A 1 93 ? 12.226 -0.641 -11.303 1.00 93.25 93 GLY A N 1
ATOM 710 C CA . GLY A 1 93 ? 10.885 -0.738 -11.881 1.00 93.25 93 GLY A CA 1
ATOM 711 C C . GLY A 1 93 ? 9.785 -0.168 -10.983 1.00 93.25 93 GLY A C 1
ATOM 712 O O . GLY A 1 93 ? 8.769 -0.818 -10.782 1.00 93.25 93 GLY A O 1
ATOM 713 N N . LYS A 1 94 ? 9.965 1.042 -10.437 1.00 94.25 94 LYS A N 1
ATOM 714 C CA . LYS A 1 94 ? 8.996 1.665 -9.508 1.00 94.25 94 LYS A CA 1
ATOM 715 C C . LYS A 1 94 ? 7.588 1.769 -10.112 1.00 94.25 94 LYS A C 1
ATOM 717 O O . LYS A 1 94 ? 6.615 1.432 -9.451 1.00 94.25 94 LYS A O 1
ATOM 722 N N . THR A 1 95 ? 7.491 2.166 -11.383 1.00 94.56 95 THR A N 1
ATOM 723 C CA . THR A 1 95 ? 6.210 2.257 -12.102 1.00 94.56 95 THR A CA 1
ATOM 724 C C . THR A 1 95 ? 5.548 0.894 -12.278 1.00 94.56 95 THR A C 1
ATOM 726 O O . THR A 1 95 ? 4.356 0.758 -12.025 1.00 94.56 95 THR A O 1
ATOM 729 N N . LEU A 1 96 ? 6.332 -0.128 -12.637 1.00 95.25 96 LEU A N 1
ATOM 730 C CA . LEU A 1 96 ? 5.864 -1.511 -12.709 1.00 95.25 96 LEU A CA 1
ATOM 731 C C . LEU A 1 96 ? 5.324 -1.980 -11.354 1.00 95.25 96 LEU A C 1
ATOM 733 O O . LEU A 1 96 ? 4.219 -2.503 -11.275 1.00 95.25 96 LEU A O 1
ATOM 737 N N . LEU A 1 97 ? 6.083 -1.745 -10.283 1.00 95.88 97 LEU A N 1
ATOM 738 C CA . LEU A 1 97 ? 5.698 -2.140 -8.933 1.00 95.88 97 LEU A CA 1
ATOM 739 C C . LEU A 1 97 ? 4.401 -1.452 -8.486 1.00 95.88 97 LEU A C 1
ATOM 741 O O . LEU A 1 97 ? 3.536 -2.103 -7.910 1.00 95.88 97 LEU A O 1
ATOM 745 N N . GLY A 1 98 ? 4.237 -0.163 -8.800 1.00 95.50 98 GLY A N 1
ATOM 746 C CA . GLY A 1 98 ? 3.001 0.571 -8.530 1.00 95.50 98 GLY A CA 1
ATOM 747 C C . GLY A 1 98 ? 1.804 0.014 -9.305 1.00 95.50 98 GLY A C 1
ATOM 748 O O . GLY A 1 98 ? 0.767 -0.249 -8.705 1.00 95.50 98 GLY A O 1
ATOM 749 N N . ALA A 1 99 ? 1.949 -0.251 -10.608 1.00 95.88 99 ALA A N 1
ATOM 750 C CA . ALA A 1 99 ? 0.880 -0.849 -11.415 1.00 95.88 99 ALA A CA 1
ATOM 751 C C . ALA A 1 99 ? 0.491 -2.250 -10.907 1.00 95.88 99 ALA A C 1
ATOM 753 O O . ALA A 1 99 ? -0.691 -2.547 -10.746 1.00 95.88 99 ALA A O 1
ATOM 754 N N . ALA A 1 100 ? 1.481 -3.079 -10.571 1.00 96.31 100 ALA A N 1
ATOM 755 C CA . ALA A 1 100 ? 1.277 -4.414 -10.015 1.00 96.31 100 ALA A CA 1
ATOM 756 C C . ALA A 1 100 ? 0.654 -4.395 -8.603 1.00 96.31 100 ALA A C 1
ATOM 758 O O . ALA A 1 100 ? -0.061 -5.330 -8.230 1.00 96.31 100 ALA A O 1
ATOM 759 N N . ALA A 1 101 ? 0.912 -3.350 -7.810 1.00 96.25 101 ALA A N 1
ATOM 760 C CA . ALA A 1 101 ? 0.260 -3.138 -6.520 1.00 96.25 101 ALA A CA 1
ATOM 761 C C . ALA A 1 101 ? -1.206 -2.706 -6.692 1.00 96.25 101 ALA A C 1
ATOM 763 O O . ALA A 1 101 ? -2.074 -3.232 -6.001 1.00 96.25 101 ALA A O 1
ATOM 764 N N . LEU A 1 102 ? -1.505 -1.816 -7.647 1.00 94.81 102 LEU A N 1
ATOM 765 C CA . LEU A 1 102 ? -2.884 -1.423 -7.971 1.00 94.81 102 LEU A CA 1
ATOM 766 C C . LEU A 1 102 ? -3.704 -2.596 -8.517 1.00 94.81 102 LEU A C 1
ATOM 768 O O . LEU A 1 102 ? -4.850 -2.771 -8.120 1.00 94.81 102 LEU A O 1
ATOM 772 N N . GLU A 1 103 ? -3.107 -3.437 -9.363 1.00 95.00 103 GLU A N 1
ATOM 773 C CA . GLU A 1 103 ? -3.713 -4.703 -9.786 1.00 95.00 103 GLU A CA 1
ATOM 774 C C . GLU A 1 103 ? -4.073 -5.563 -8.570 1.00 95.00 103 GLU A C 1
ATOM 776 O O . GLU A 1 103 ? -5.209 -6.013 -8.423 1.00 95.00 103 GLU A O 1
ATOM 781 N N . ARG A 1 104 ? -3.117 -5.730 -7.648 1.00 94.62 104 ARG A N 1
ATOM 782 C CA . ARG A 1 104 ? -3.313 -6.531 -6.440 1.00 94.62 104 ARG A CA 1
ATOM 783 C C . ARG A 1 104 ? -4.336 -5.947 -5.496 1.00 94.62 104 ARG A C 1
ATOM 785 O O . ARG A 1 104 ? -4.946 -6.757 -4.814 1.00 94.62 104 ARG A O 1
ATOM 792 N N . LEU A 1 105 ? -4.564 -4.626 -5.454 1.00 91.31 105 LEU A N 1
ATOM 793 C CA . LEU A 1 105 ? -5.627 -4.026 -4.632 1.00 91.31 105 LEU A CA 1
ATOM 794 C C . LEU A 1 105 ? -6.995 -4.645 -4.925 1.00 91.31 105 LEU A C 1
ATOM 796 O O . LEU A 1 105 ? -7.815 -4.677 -4.011 1.00 91.31 105 LEU A O 1
ATOM 800 N N . ASN A 1 106 ? -7.205 -5.157 -6.145 1.00 83.12 106 ASN A N 1
ATOM 801 C CA . ASN A 1 106 ? -8.439 -5.799 -6.588 1.00 83.12 106 ASN A CA 1
ATOM 802 C C . ASN A 1 106 ? -9.679 -4.935 -6.299 1.00 83.12 106 ASN A C 1
ATOM 804 O O . ASN A 1 106 ? -10.682 -5.396 -5.756 1.00 83.12 106 ASN A O 1
ATOM 808 N N . ARG A 1 107 ? -9.578 -3.635 -6.601 1.00 83.56 107 ARG A N 1
ATOM 809 C CA . ARG A 1 107 ? -10.677 -2.679 -6.446 1.00 83.56 107 ARG A CA 1
ATOM 810 C C . ARG A 1 107 ? -11.285 -2.395 -7.809 1.00 83.56 107 ARG A C 1
ATOM 812 O O . ARG A 1 107 ? -10.674 -1.741 -8.647 1.00 83.56 107 ARG A O 1
ATOM 819 N N . SER A 1 108 ? -12.539 -2.804 -7.979 1.00 81.25 108 SER A N 1
ATOM 820 C CA . SER A 1 108 ? -13.312 -2.610 -9.209 1.00 81.25 108 SER A CA 1
ATOM 821 C C . SER A 1 108 ? -13.612 -1.140 -9.534 1.00 81.25 108 SER A C 1
ATOM 823 O O . SER A 1 108 ? -14.045 -0.833 -10.642 1.00 81.25 108 SER A O 1
ATOM 825 N N . SER A 1 109 ? -13.435 -0.234 -8.571 1.00 88.38 109 SER A N 1
ATOM 826 C CA . SER A 1 109 ? -13.646 1.204 -8.729 1.00 88.38 109 SER A CA 1
ATOM 827 C C . SER A 1 109 ? -12.841 2.012 -7.711 1.00 88.38 109 SER A C 1
ATOM 829 O O . SER A 1 109 ? -12.589 1.570 -6.585 1.00 88.38 109 SER A O 1
ATOM 831 N N . GLY A 1 110 ? -12.490 3.234 -8.096 1.00 91.81 110 GLY A N 1
ATOM 832 C CA . GLY A 1 110 ? -11.786 4.199 -7.262 1.00 91.81 110 GLY A CA 1
ATOM 833 C C . GLY A 1 110 ? -11.076 5.243 -8.115 1.00 91.81 110 GLY A C 1
ATOM 834 O O . GLY A 1 110 ? -11.007 5.119 -9.337 1.00 91.81 110 GLY A O 1
ATOM 835 N N . LEU A 1 111 ? -10.535 6.262 -7.456 1.00 93.94 111 LEU A N 1
ATOM 836 C CA . LEU A 1 111 ? -9.649 7.245 -8.067 1.00 93.94 111 LEU A CA 1
ATOM 837 C C . LEU A 1 111 ? -8.221 6.966 -7.598 1.00 93.94 111 LEU A C 1
ATOM 839 O O . LEU A 1 111 ? -7.981 6.806 -6.403 1.00 93.94 111 LEU A O 1
ATOM 843 N N . THR A 1 112 ? -7.271 6.909 -8.529 1.00 94.00 112 THR A N 1
ATOM 844 C CA . THR A 1 112 ? -5.840 6.846 -8.211 1.00 94.00 112 THR A CA 1
ATOM 845 C C . THR A 1 112 ? -5.165 8.102 -8.729 1.00 94.00 112 THR A C 1
ATOM 847 O O . THR A 1 112 ? -5.163 8.352 -9.932 1.00 94.00 112 THR A O 1
ATOM 850 N N . LEU A 1 113 ? -4.575 8.876 -7.819 1.00 95.44 113 LEU A N 1
ATOM 851 C CA . LEU A 1 113 ? -3.734 10.012 -8.169 1.00 95.44 113 LEU A CA 1
ATOM 852 C C . LEU A 1 113 ? -2.277 9.548 -8.256 1.00 95.44 113 LEU A C 1
ATOM 854 O O . LEU A 1 113 ? -1.676 9.175 -7.249 1.00 95.44 113 LEU A O 1
ATOM 858 N N . TRP A 1 114 ? -1.709 9.570 -9.461 1.00 95.44 114 TRP A N 1
ATOM 859 C CA . TRP A 1 114 ? -0.324 9.173 -9.701 1.00 95.44 114 TRP A CA 1
ATOM 860 C C . TRP A 1 114 ? 0.577 10.407 -9.807 1.00 95.44 114 TRP A C 1
ATOM 862 O O . TRP A 1 114 ? 0.632 11.062 -10.845 1.00 95.44 114 TRP A O 1
ATOM 872 N N . MET A 1 115 ? 1.296 10.728 -8.731 1.00 95.62 115 MET A N 1
ATOM 873 C CA . MET A 1 115 ? 2.185 11.893 -8.679 1.00 95.62 115 MET A CA 1
ATOM 874 C C . MET A 1 115 ? 3.630 11.515 -9.002 1.00 95.62 115 MET A C 1
ATOM 876 O O . MET A 1 115 ? 4.126 10.469 -8.583 1.00 95.62 115 MET A O 1
ATOM 880 N N . VAL A 1 116 ? 4.322 12.391 -9.728 1.00 95.25 116 VAL A N 1
ATOM 881 C CA . VAL A 1 116 ? 5.729 12.230 -10.117 1.00 95.25 116 VAL A CA 1
ATOM 882 C C . VAL A 1 116 ? 6.476 13.554 -9.930 1.00 95.25 116 VAL A C 1
ATOM 884 O O . VAL A 1 116 ? 5.851 14.609 -10.008 1.00 95.25 116 VAL A O 1
ATOM 887 N N . PRO A 1 117 ? 7.800 13.535 -9.689 1.00 95.69 117 PRO A N 1
ATOM 888 C CA . PRO A 1 117 ? 8.528 14.740 -9.289 1.00 95.69 117 PRO A CA 1
ATOM 889 C C . PRO A 1 117 ? 8.977 15.625 -10.464 1.00 95.69 117 PRO A C 1
ATOM 891 O O . PRO A 1 117 ? 9.531 16.693 -10.231 1.00 95.69 117 PRO A O 1
ATOM 894 N N . SER A 1 118 ? 8.804 15.195 -11.720 1.00 96.75 118 SER A N 1
ATOM 895 C CA . SER A 1 118 ? 9.219 15.977 -12.890 1.00 96.75 118 SER A CA 1
ATOM 896 C C . SER A 1 118 ? 8.386 15.679 -14.136 1.00 96.75 118 SER A C 1
ATOM 898 O O . SER A 1 118 ? 7.848 14.580 -14.297 1.00 96.75 118 SER A O 1
ATOM 900 N N . ASN A 1 119 ? 8.354 16.641 -15.063 1.00 96.81 119 ASN A N 1
ATOM 901 C CA . ASN A 1 119 ? 7.670 16.502 -16.352 1.00 96.81 119 ASN A CA 1
ATOM 902 C C . ASN A 1 119 ? 8.258 15.374 -17.215 1.00 96.81 119 ASN A C 1
ATOM 904 O O . ASN A 1 119 ? 7.518 14.683 -17.907 1.00 96.81 119 ASN A O 1
ATOM 908 N N . ALA A 1 120 ? 9.572 15.137 -17.149 1.00 96.44 120 ALA A N 1
ATOM 909 C CA . ALA A 1 120 ? 10.204 14.043 -17.889 1.00 96.44 120 ALA A CA 1
ATOM 910 C C . ALA A 1 120 ? 9.695 12.668 -17.416 1.00 96.44 120 ALA A C 1
ATOM 912 O O . ALA A 1 120 ? 9.342 11.819 -18.234 1.00 96.44 120 ALA A O 1
ATOM 913 N N . ILE A 1 121 ? 9.594 12.459 -16.096 1.00 94.44 121 ILE A N 1
ATOM 914 C CA . ILE A 1 121 ? 9.046 11.217 -15.527 1.00 94.44 121 ILE A CA 1
ATOM 915 C C . ILE A 1 121 ? 7.544 11.111 -15.818 1.00 94.44 121 ILE A C 1
ATOM 917 O O . ILE A 1 121 ? 7.052 10.007 -16.063 1.00 94.44 121 ILE A O 1
ATOM 921 N N . TYR A 1 122 ? 6.826 12.240 -15.824 1.00 95.94 122 TYR A N 1
ATOM 922 C CA . TYR A 1 122 ? 5.416 12.295 -16.207 1.00 95.94 122 TYR A CA 1
ATOM 923 C C . TYR A 1 122 ? 5.198 11.771 -17.624 1.00 95.94 122 TYR A C 1
ATOM 925 O O . TYR A 1 122 ? 4.463 10.800 -17.777 1.00 95.94 122 TYR A O 1
ATOM 933 N N . GLN A 1 123 ? 5.880 12.329 -18.630 1.00 96.38 123 GLN A N 1
ATOM 934 C CA . GLN A 1 123 ? 5.688 11.920 -20.026 1.00 96.38 123 GLN A CA 1
ATOM 935 C C . GLN A 1 123 ? 6.004 10.433 -20.237 1.00 96.38 123 GLN A C 1
ATOM 937 O O . GLN A 1 123 ? 5.166 9.692 -20.745 1.00 96.38 123 GLN A O 1
ATOM 942 N N . GLN A 1 124 ? 7.137 9.954 -19.709 1.00 94.88 124 GLN A N 1
ATOM 943 C CA . GLN A 1 124 ? 7.518 8.536 -19.795 1.00 94.88 124 GLN A CA 1
ATOM 944 C C . GLN A 1 124 ? 6.510 7.596 -19.120 1.00 94.88 124 GLN A C 1
ATOM 946 O O . GLN A 1 124 ? 6.308 6.461 -19.556 1.00 94.88 124 GLN A O 1
ATOM 951 N N . THR A 1 125 ? 5.924 8.025 -18.000 1.00 95.50 125 THR A N 1
ATOM 952 C CA . THR A 1 125 ? 4.926 7.228 -17.278 1.00 95.50 125 THR A CA 1
ATOM 953 C C . THR A 1 125 ? 3.594 7.248 -18.020 1.00 95.50 125 THR A C 1
ATOM 955 O O . THR A 1 125 ? 2.986 6.196 -18.196 1.00 95.50 125 THR A O 1
ATOM 958 N N . ARG A 1 126 ? 3.171 8.421 -18.497 1.00 96.00 126 ARG A N 1
ATOM 959 C CA . ARG A 1 126 ? 1.943 8.636 -19.264 1.00 96.00 126 ARG A CA 1
ATOM 960 C C . ARG A 1 126 ? 1.912 7.767 -20.514 1.00 96.00 126 ARG A C 1
ATOM 962 O O . ARG A 1 126 ? 0.980 6.984 -20.656 1.00 96.00 126 ARG A O 1
ATOM 969 N N . GLU A 1 127 ? 2.941 7.824 -21.357 1.00 96.62 127 GLU A N 1
ATOM 970 C CA . GLU A 1 127 ? 3.038 7.005 -22.577 1.00 96.62 127 GLU A CA 1
ATOM 971 C C . GLU A 1 127 ? 2.780 5.516 -22.286 1.00 96.62 127 GLU A C 1
ATOM 973 O O . GLU A 1 127 ? 1.951 4.877 -22.930 1.00 96.62 127 GLU A O 1
ATOM 978 N N . LYS A 1 128 ? 3.401 4.988 -21.224 1.00 96.38 128 LYS A N 1
ATOM 979 C CA . LYS A 1 128 ? 3.288 3.581 -20.806 1.00 96.38 128 LYS A CA 1
ATOM 980 C C . LYS A 1 128 ? 1.964 3.209 -20.138 1.00 96.38 128 LYS A C 1
ATOM 982 O O . LYS A 1 128 ? 1.610 2.032 -20.117 1.00 96.38 128 LYS A O 1
ATOM 987 N N . LEU A 1 129 ? 1.281 4.154 -19.493 1.00 95.69 129 LEU A N 1
ATOM 988 C CA . LEU A 1 129 ? -0.009 3.905 -18.835 1.00 95.69 129 LEU A CA 1
ATOM 989 C C . LEU A 1 129 ? -1.201 4.123 -19.779 1.00 95.69 129 LEU A C 1
ATOM 991 O O . LEU A 1 129 ? -2.267 3.548 -19.551 1.00 95.69 129 LEU A O 1
ATOM 995 N N . TRP A 1 130 ? -1.043 4.940 -20.822 1.00 96.00 130 TRP A N 1
ATOM 996 C CA . TRP A 1 130 ? -2.078 5.177 -21.833 1.00 96.00 130 TRP A CA 1
ATOM 997 C C . TRP A 1 130 ? -2.077 4.121 -22.936 1.00 96.00 130 TRP A C 1
ATOM 999 O O . TRP A 1 130 ? -3.149 3.781 -23.438 1.00 96.00 130 TRP A O 1
ATOM 1009 N N . ASP A 1 131 ? -0.916 3.568 -23.289 1.00 97.00 131 ASP A N 1
ATOM 1010 C CA . ASP A 1 131 ? -0.838 2.476 -24.256 1.00 97.00 131 ASP A CA 1
ATOM 1011 C C . ASP A 1 131 ? -1.495 1.199 -23.702 1.00 97.00 131 ASP A C 1
ATOM 1013 O O . ASP A 1 131 ? -0.991 0.569 -22.773 1.00 97.00 131 ASP A O 1
ATOM 1017 N N . ARG A 1 132 ? -2.617 0.784 -24.307 1.00 96.00 132 ARG A N 1
ATOM 1018 C CA . ARG A 1 132 ? -3.386 -0.414 -23.920 1.00 96.00 132 ARG A CA 1
ATOM 1019 C C . ARG A 1 132 ? -2.622 -1.721 -24.111 1.00 96.00 132 ARG A C 1
ATOM 1021 O O . ARG A 1 132 ? -2.941 -2.704 -23.443 1.00 96.00 132 ARG A O 1
ATOM 1028 N N . GLN A 1 133 ? -1.627 -1.740 -24.991 1.00 95.94 133 GLN A N 1
ATOM 1029 C CA . GLN A 1 133 ? -0.774 -2.903 -25.217 1.00 95.94 133 GLN A CA 1
ATOM 1030 C C . GLN A 1 133 ? 0.385 -2.957 -24.220 1.00 95.94 133 GLN A C 1
ATOM 1032 O O . GLN A 1 133 ? 0.938 -4.034 -23.983 1.00 95.94 133 GLN A O 1
ATOM 1037 N N . HIS A 1 134 ? 0.715 -1.839 -23.572 1.00 96.62 134 HIS A N 1
ATOM 1038 C CA . HIS A 1 134 ? 1.810 -1.797 -22.622 1.00 96.62 134 HIS A CA 1
ATOM 1039 C C . HIS A 1 134 ? 1.478 -2.602 -21.348 1.00 96.62 134 HIS A C 1
ATOM 1041 O O . HIS A 1 134 ? 0.390 -2.459 -20.774 1.00 96.62 134 HIS A O 1
ATOM 1047 N N . PRO A 1 135 ? 2.415 -3.413 -20.817 1.00 95.38 135 PRO A N 1
ATOM 1048 C CA . PRO A 1 135 ? 2.150 -4.269 -19.660 1.00 95.38 135 PRO A CA 1
ATOM 1049 C C . PRO A 1 135 ? 1.639 -3.538 -18.411 1.00 95.38 135 PRO A C 1
ATOM 1051 O O . PRO A 1 135 ? 0.849 -4.098 -17.655 1.00 95.38 135 PRO A O 1
ATOM 1054 N N . TYR A 1 136 ? 2.065 -2.290 -18.185 1.00 96.00 136 TYR A N 1
ATOM 1055 C CA . TYR A 1 136 ? 1.587 -1.500 -17.042 1.00 96.00 136 TYR A CA 1
ATOM 1056 C C . TYR A 1 136 ? 0.093 -1.215 -17.156 1.00 96.00 136 TYR A C 1
ATOM 1058 O O . TYR A 1 136 ? -0.641 -1.388 -16.188 1.00 96.00 136 TYR A O 1
ATOM 1066 N N . ARG A 1 137 ? -0.372 -0.827 -18.347 1.00 96.12 137 ARG A N 1
ATOM 1067 C CA . ARG A 1 137 ? -1.790 -0.606 -18.598 1.00 96.12 137 ARG A CA 1
ATOM 1068 C C . ARG A 1 137 ? -2.575 -1.905 -18.465 1.00 96.12 137 ARG A C 1
ATOM 1070 O O . ARG A 1 137 ? -3.595 -1.910 -17.789 1.00 96.12 137 ARG A O 1
ATOM 1077 N N . GLN A 1 138 ? -2.073 -3.016 -19.000 1.00 95.94 138 GLN A N 1
ATOM 1078 C CA . GLN A 1 138 ? -2.725 -4.320 -18.836 1.00 95.94 138 GLN A CA 1
ATOM 1079 C C . GLN A 1 138 ? -2.907 -4.715 -17.357 1.00 95.94 138 GLN A C 1
ATOM 1081 O O . GLN A 1 138 ? -3.945 -5.268 -17.004 1.00 95.94 138 GLN A O 1
ATOM 1086 N N . MET A 1 139 ? -1.944 -4.402 -16.479 1.00 95.31 139 MET A N 1
ATOM 1087 C CA . MET A 1 139 ? -2.084 -4.609 -15.026 1.00 95.31 139 MET A CA 1
ATOM 1088 C C . MET A 1 139 ? -3.236 -3.787 -14.433 1.00 95.31 139 MET A C 1
ATOM 1090 O O . MET A 1 139 ? -4.050 -4.321 -13.680 1.00 95.31 139 MET A O 1
ATOM 1094 N N . LEU A 1 140 ? -3.352 -2.510 -14.810 1.00 94.81 140 LEU A N 1
ATOM 1095 C CA . LEU A 1 140 ? -4.459 -1.656 -14.364 1.00 94.81 140 LEU A CA 1
ATOM 1096 C C . LEU A 1 140 ? -5.815 -2.150 -14.894 1.00 94.81 140 LEU A C 1
ATOM 1098 O O . LEU A 1 140 ? -6.814 -2.131 -14.171 1.00 94.81 140 LEU A O 1
ATOM 1102 N N . GLU A 1 141 ? -5.859 -2.610 -16.147 1.00 94.75 141 GLU A N 1
ATOM 1103 C CA . GLU A 1 141 ? -7.071 -3.184 -16.742 1.00 94.75 141 GLU A CA 1
ATOM 1104 C C . GLU A 1 141 ? -7.513 -4.422 -15.960 1.00 94.75 141 GLU A C 1
ATOM 1106 O O . GLU A 1 141 ? -8.677 -4.505 -15.575 1.00 94.75 141 GLU A O 1
ATOM 1111 N N . ARG A 1 142 ? -6.596 -5.334 -15.616 1.00 93.56 142 ARG A N 1
ATOM 1112 C CA . ARG A 1 142 ? -6.930 -6.506 -14.790 1.00 93.56 142 ARG A CA 1
ATOM 1113 C C . ARG A 1 142 ? -7.451 -6.115 -13.406 1.00 93.56 142 ARG A C 1
ATOM 1115 O O . ARG A 1 142 ? -8.476 -6.642 -12.989 1.00 93.56 142 ARG A O 1
ATOM 1122 N N . GLY A 1 143 ? -6.825 -5.142 -12.739 1.00 91.50 143 GLY A N 1
ATOM 1123 C CA . GLY A 1 143 ? -7.260 -4.677 -11.414 1.00 91.50 143 GLY A CA 1
ATOM 1124 C C . GLY A 1 143 ? -8.642 -4.009 -11.379 1.00 91.50 143 GLY A C 1
ATOM 1125 O O . GLY A 1 143 ? -9.320 -4.064 -10.356 1.00 91.50 143 GLY A O 1
ATOM 1126 N N . SER A 1 144 ? -9.071 -3.387 -12.483 1.00 91.25 144 SER A N 1
ATOM 1127 C CA . SER A 1 144 ? -10.352 -2.659 -12.580 1.00 91.25 144 SER A CA 1
ATOM 1128 C C . SER A 1 144 ? -11.470 -3.428 -13.304 1.00 91.25 144 SER A C 1
ATOM 1130 O O . SER A 1 144 ? -12.614 -2.957 -13.363 1.00 91.25 144 SER A O 1
ATOM 1132 N N . GLY A 1 145 ? -11.155 -4.595 -13.875 1.00 91.12 145 GLY A N 1
ATOM 1133 C CA . GLY A 1 145 ? -12.062 -5.348 -14.743 1.00 91.12 145 GLY A CA 1
ATOM 1134 C C . GLY A 1 145 ? -12.264 -4.694 -16.116 1.00 91.12 145 GLY A C 1
ATOM 1135 O O . GLY A 1 145 ? -13.387 -4.634 -16.605 1.00 91.12 145 GLY A O 1
ATOM 1136 N N . GLY A 1 146 ? -11.200 -4.147 -16.711 1.00 91.81 146 GLY A N 1
ATOM 1137 C CA . GLY A 1 146 ? -11.196 -3.572 -18.063 1.00 91.81 146 GLY A CA 1
ATOM 1138 C C . GLY A 1 146 ? -11.786 -2.162 -18.171 1.00 91.81 146 GLY A C 1
ATOM 1139 O O . GLY A 1 146 ? -12.176 -1.735 -19.259 1.00 91.81 146 GLY A O 1
ATOM 1140 N N . ARG A 1 147 ? -11.922 -1.449 -17.045 1.00 91.31 147 ARG A N 1
ATOM 1141 C CA . ARG A 1 147 ? -12.639 -0.163 -16.953 1.00 91.31 147 ARG A CA 1
ATOM 1142 C C . ARG A 1 147 ? -11.728 1.004 -16.582 1.00 91.31 147 ARG A C 1
ATOM 1144 O O . ARG A 1 147 ? -12.191 1.993 -16.009 1.00 91.31 147 ARG A O 1
ATOM 1151 N N . VAL A 1 148 ? -10.438 0.918 -16.909 1.00 94.25 148 VAL A N 1
ATOM 1152 C CA . VAL A 1 148 ? -9.495 2.005 -16.622 1.00 94.25 148 VAL A CA 1
ATOM 1153 C C . VAL 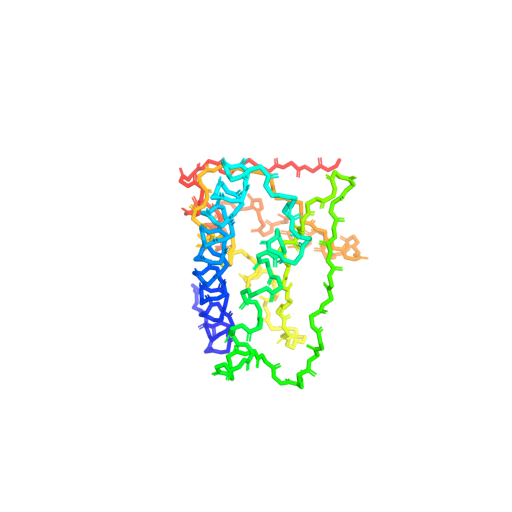A 1 148 ? -9.818 3.225 -17.483 1.00 94.25 148 VAL A C 1
ATOM 1155 O O . VAL A 1 148 ? -9.702 3.196 -18.711 1.00 94.25 148 VAL A O 1
ATOM 1158 N N . LYS A 1 149 ? -10.143 4.338 -16.828 1.00 94.31 149 LYS A N 1
ATOM 1159 C CA . LYS A 1 149 ? -10.208 5.664 -17.449 1.00 94.31 149 LYS A CA 1
ATOM 1160 C C . LYS A 1 149 ? -8.962 6.443 -17.056 1.00 94.31 149 LYS A C 1
ATOM 1162 O O . LYS A 1 149 ? -8.657 6.538 -15.870 1.00 94.31 149 LYS A O 1
ATOM 1167 N N . MET A 1 150 ? -8.257 6.986 -18.043 1.00 94.94 150 MET A N 1
ATOM 1168 C CA . MET A 1 150 ? -7.123 7.868 -17.783 1.00 94.94 150 MET A CA 1
ATOM 1169 C C . MET A 1 150 ? -7.569 9.310 -17.889 1.00 94.94 150 MET A C 1
ATOM 1171 O O . MET A 1 150 ? -8.289 9.668 -18.819 1.00 94.94 150 MET A O 1
ATOM 1175 N N . LEU A 1 151 ? -7.116 10.112 -16.939 1.00 94.56 151 LEU A N 1
ATOM 1176 C CA . LEU A 1 151 ? -7.327 11.546 -16.896 1.00 94.56 151 LEU A CA 1
ATOM 1177 C C . LEU A 1 151 ? -5.958 12.195 -16.720 1.00 94.56 151 LEU A C 1
ATOM 1179 O O . LEU A 1 151 ? -5.110 11.668 -15.995 1.00 94.56 151 LEU A O 1
ATOM 1183 N N . GLU A 1 152 ? -5.755 13.321 -17.385 1.00 88.69 152 GLU A N 1
ATOM 1184 C CA . GLU A 1 152 ? -4.615 14.200 -17.157 1.00 88.69 152 GLU A CA 1
ATOM 1185 C C . GLU A 1 152 ? -5.091 15.588 -16.729 1.00 88.69 152 GLU A C 1
ATOM 1187 O O . GLU A 1 152 ? -6.288 15.875 -16.781 1.00 88.69 152 GLU A O 1
ATOM 1192 N N . LYS A 1 153 ? -4.156 16.383 -16.204 1.00 74.56 153 LYS A N 1
ATOM 1193 C CA . LYS A 1 153 ? -4.409 17.762 -15.783 1.00 74.56 153 LYS A CA 1
ATOM 1194 C C . LYS A 1 153 ? -4.707 18.652 -16.986 1.00 74.56 153 LYS A C 1
ATOM 1196 O O . LYS A 1 153 ? -4.025 18.465 -18.016 1.00 74.56 153 LYS A O 1
#

Foldseek 3Di:
DDADPVLVLLLVLLLLLVVLLVVLCVQLVVQVVVCVVVVHDDDLVSQQSLLVSVVVCVVVVSDDPPDDHDDWDADPVGHTDRDDDDDADVVNPPLQSVLLNLLVVLDLDDDDDDDDDDPVVVVVSCVQCVPCPRVSVVSNCNSNVNDDDDDDD

Secondary structure (DSSP, 8-state):
-PPPHHHHHHHHHHHHHHHHHHHHHHHHHHHHHHHHHTTPPPPHHHH-HHHHHHHHHHHTT-SPSS-PPP---B-TTS-B---------TTS-HHHHHHHHHHHH--SS-------SSHHHHHHHHHHHH-TTSHHHHHHHHHHTS-PPP---

Solvent-accessible surface area (backbone atoms only — not comparable to full-atom values): 9299 Å² total; per-residue (Å²): 139,83,80,54,71,72,55,48,55,53,50,51,48,49,52,53,50,51,54,39,33,52,53,27,42,50,54,24,53,53,51,48,53,55,29,57,75,69,72,41,87,73,57,69,70,55,67,31,19,52,60,53,24,50,48,57,36,46,77,69,65,67,55,71,83,77,82,69,81,87,75,91,42,66,45,97,88,71,48,65,51,78,81,85,82,87,91,68,61,88,90,60,44,66,69,53,52,50,27,53,47,53,23,68,65,60,46,70,72,84,87,82,87,88,84,67,97,42,72,71,59,41,53,62,48,47,59,40,53,68,36,73,84,32,69,47,20,45,31,40,24,65,16,26,72,69,65,72,78,87,82,81,134

pLDDT: mean 93.41, std 4.48, range [74.56, 98.19]

Mean predicted aligned error: 3.83 Å